Protein AF-A0A7S0A9E9-F1 (afdb_monomer)

Nearest PDB structures (foldseek):
  6ntf-assembly1_A  TM=3.016E-01  e=8.068E+00  unidentified influenza virus

Solvent-accessible surface area (backbone atoms only — not comparable to full-atom values): 6900 Å² total; per-residue (Å²): 114,70,68,60,56,50,52,52,51,52,54,52,53,51,52,50,54,64,49,48,58,51,54,53,49,52,59,67,45,44,55,55,55,44,65,69,50,47,76,89,77,57,79,52,79,46,58,81,51,69,33,41,47,98,89,64,51,76,50,82,54,68,65,57,57,51,51,52,51,50,45,53,54,50,54,73,71,42,94,63,96,64,91,70,48,73,66,59,48,49,50,53,48,38,50,52,50,35,68,72,52,47,69,58,65,60,71,74,45,91,70,80,76,133

Structure (mmCIF, N/CA/C/O backbone):
data_AF-A0A7S0A9E9-F1
#
_entry.id   AF-A0A7S0A9E9-F1
#
loop_
_atom_site.group_PDB
_atom_site.id
_atom_site.type_symbol
_atom_site.label_atom_id
_atom_site.label_alt_id
_atom_site.label_comp_id
_atom_site.label_asym_id
_atom_site.label_entity_id
_atom_site.label_seq_id
_atom_site.pdbx_PDB_ins_code
_atom_site.Cartn_x
_atom_site.Cartn_y
_atom_site.Cartn_z
_atom_site.occupancy
_atom_site.B_iso_or_equiv
_atom_site.auth_seq_id
_atom_site.auth_comp_id
_atom_site.auth_asym_id
_atom_site.auth_atom_id
_atom_site.pdbx_PDB_model_num
ATOM 1 N N . GLY A 1 1 ? 36.236 -10.796 -29.107 1.00 64.69 1 GLY A N 1
ATOM 2 C CA . GLY A 1 1 ? 35.822 -9.711 -28.196 1.00 64.69 1 GLY A CA 1
ATOM 3 C C . GLY A 1 1 ? 34.502 -9.079 -28.605 1.00 64.69 1 GLY A C 1
ATOM 4 O O . GLY A 1 1 ? 33.507 -9.262 -27.925 1.00 64.69 1 GLY A O 1
ATOM 5 N N . THR A 1 2 ? 34.463 -8.375 -29.736 1.00 72.75 2 THR A N 1
ATOM 6 C CA . THR A 1 2 ? 33.346 -7.492 -30.139 1.00 72.75 2 THR A CA 1
ATOM 7 C C . THR A 1 2 ? 31.992 -8.178 -30.363 1.00 72.75 2 THR A C 1
ATOM 9 O O . THR A 1 2 ? 30.965 -7.624 -29.984 1.00 72.75 2 THR A O 1
ATOM 12 N N . ARG A 1 3 ? 31.963 -9.399 -30.917 1.00 81.06 3 ARG A N 1
ATOM 13 C CA . ARG A 1 3 ? 30.703 -10.138 -31.154 1.00 81.06 3 ARG A CA 1
ATOM 14 C C . ARG A 1 3 ? 30.008 -10.606 -29.872 1.00 81.06 3 ARG A C 1
ATOM 16 O O . ARG A 1 3 ? 28.785 -10.583 -29.813 1.00 81.06 3 ARG A O 1
ATOM 23 N N . LEU A 1 4 ? 30.775 -10.974 -28.845 1.00 85.00 4 LEU A N 1
ATOM 24 C CA . LEU A 1 4 ? 30.227 -11.370 -27.544 1.00 85.00 4 LEU A CA 1
ATOM 25 C C . LEU A 1 4 ? 29.599 -10.163 -26.833 1.00 85.00 4 LEU A C 1
ATOM 27 O O . LEU A 1 4 ? 28.483 -10.260 -26.339 1.00 85.00 4 LEU A O 1
ATOM 31 N N . ASN A 1 5 ? 30.263 -9.004 -26.884 1.00 84.88 5 ASN A N 1
ATOM 32 C CA . ASN A 1 5 ? 29.746 -7.759 -26.308 1.00 84.88 5 ASN A CA 1
ATOM 33 C C . ASN A 1 5 ? 28.432 -7.310 -26.971 1.00 84.88 5 ASN A C 1
ATOM 35 O O . ASN A 1 5 ? 27.530 -6.844 -26.282 1.00 84.88 5 ASN A O 1
ATOM 39 N N . GLY A 1 6 ? 28.295 -7.494 -28.291 1.00 89.81 6 GLY A N 1
ATOM 40 C CA . GLY A 1 6 ? 27.047 -7.203 -29.005 1.00 89.81 6 GLY A CA 1
ATOM 41 C C . GLY A 1 6 ? 25.885 -8.103 -28.573 1.00 89.81 6 GLY A C 1
ATOM 42 O O . GLY A 1 6 ? 24.793 -7.608 -28.311 1.00 89.81 6 GLY A O 1
ATOM 43 N N . ILE A 1 7 ? 26.128 -9.413 -28.433 1.00 93.25 7 ILE A N 1
ATOM 44 C CA . ILE A 1 7 ? 25.113 -10.372 -27.962 1.00 93.25 7 ILE A CA 1
ATOM 45 C C . ILE A 1 7 ? 24.687 -10.047 -26.527 1.00 93.25 7 ILE A C 1
ATOM 47 O O . ILE A 1 7 ? 23.493 -10.002 -26.241 1.00 93.25 7 ILE A O 1
ATOM 51 N N . VAL A 1 8 ? 25.646 -9.764 -25.641 1.00 93.88 8 VAL A N 1
ATOM 52 C CA . VAL A 1 8 ? 25.363 -9.362 -24.255 1.00 93.88 8 VAL A CA 1
ATOM 53 C C . VAL A 1 8 ? 24.518 -8.086 -24.220 1.00 93.88 8 VAL A C 1
ATOM 55 O O . VAL A 1 8 ? 23.522 -8.044 -23.505 1.00 93.88 8 VAL A O 1
ATOM 58 N N . GLY A 1 9 ? 24.841 -7.080 -25.039 1.00 92.31 9 GLY A N 1
ATOM 59 C CA . GLY A 1 9 ? 24.057 -5.845 -25.132 1.00 92.31 9 GLY A CA 1
ATOM 60 C C . GLY A 1 9 ? 22.609 -6.072 -25.580 1.00 92.31 9 GLY A C 1
ATOM 61 O O . GLY A 1 9 ? 21.693 -5.501 -24.993 1.00 92.31 9 GLY A O 1
ATOM 62 N N . ILE A 1 10 ? 22.386 -6.945 -26.569 1.00 94.44 10 ILE A N 1
ATOM 63 C CA . ILE A 1 10 ? 21.037 -7.293 -27.047 1.00 94.44 10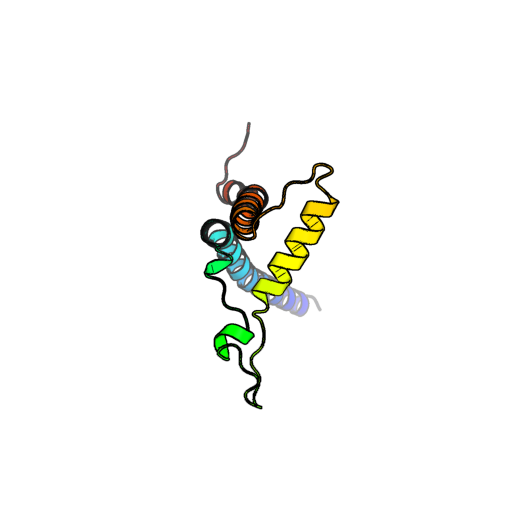 ILE A CA 1
ATOM 64 C C . ILE A 1 10 ? 20.245 -8.021 -25.957 1.00 94.44 10 ILE A C 1
ATOM 66 O O . ILE A 1 10 ? 19.094 -7.671 -25.701 1.00 94.44 10 ILE A O 1
ATOM 70 N N . LEU A 1 11 ? 20.858 -8.999 -25.283 1.00 93.69 11 LEU A N 1
ATOM 71 C CA . LEU A 1 11 ? 20.210 -9.737 -24.195 1.00 93.69 11 LEU A CA 1
ATOM 72 C C . LEU A 1 11 ? 19.863 -8.815 -23.020 1.00 93.69 11 LEU A C 1
ATOM 74 O O . LEU A 1 11 ? 18.742 -8.868 -22.517 1.00 93.69 11 LEU A O 1
ATOM 78 N N . CYS A 1 12 ? 20.779 -7.930 -22.619 1.00 95.25 12 CYS A N 1
ATOM 79 C CA . CYS A 1 12 ? 20.519 -6.932 -21.583 1.00 95.25 12 CYS A CA 1
ATOM 80 C C . CYS A 1 12 ? 19.398 -5.967 -21.989 1.00 95.25 12 CYS A C 1
ATOM 82 O O . CYS A 1 12 ? 18.490 -5.731 -21.198 1.00 95.25 12 CYS A O 1
ATOM 84 N N . GLY A 1 13 ? 19.420 -5.443 -23.218 1.00 93.25 13 GLY A N 1
ATOM 85 C CA . GLY A 1 13 ? 18.376 -4.545 -23.716 1.00 93.25 13 GLY A CA 1
ATOM 86 C C . GLY A 1 13 ? 16.998 -5.209 -23.754 1.00 93.25 13 GLY A C 1
ATOM 87 O O . GLY A 1 13 ? 16.007 -4.611 -23.334 1.00 93.25 13 GLY A O 1
ATOM 88 N N . TRP A 1 14 ? 16.936 -6.472 -24.180 1.00 93.88 14 TRP A N 1
ATOM 89 C CA . TRP A 1 14 ? 15.695 -7.239 -24.203 1.00 93.88 14 TRP A CA 1
ATOM 90 C C . TRP A 1 14 ? 15.160 -7.521 -22.794 1.00 93.88 14 TRP A C 1
ATOM 92 O O . TRP A 1 14 ? 13.975 -7.312 -22.538 1.00 93.88 14 TRP A O 1
ATOM 102 N N . LEU A 1 15 ? 16.029 -7.900 -21.850 1.00 92.81 15 LEU A N 1
ATOM 103 C CA . LEU A 1 15 ? 15.654 -8.072 -20.443 1.00 92.81 15 LEU A CA 1
ATOM 104 C C . LEU A 1 15 ? 15.116 -6.773 -19.829 1.00 92.81 15 LEU A C 1
ATOM 106 O O . LEU A 1 15 ? 14.092 -6.800 -19.148 1.00 92.81 15 LEU 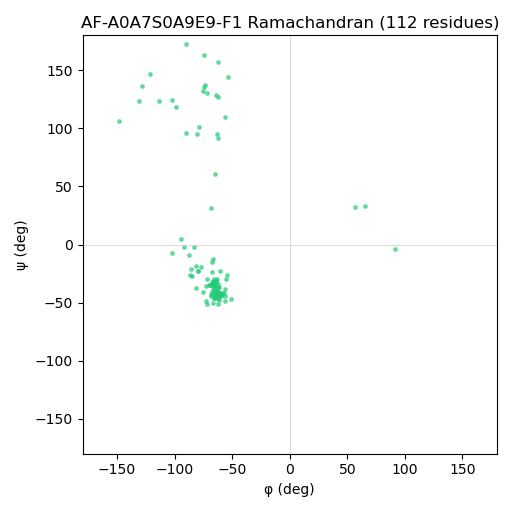A O 1
ATOM 110 N N . VAL A 1 16 ? 15.759 -5.633 -20.100 1.00 93.31 16 VAL A N 1
ATOM 111 C CA . VAL A 1 16 ? 15.292 -4.319 -19.628 1.00 93.31 16 VAL A CA 1
ATOM 112 C C . VAL A 1 16 ? 13.915 -3.986 -20.204 1.00 93.31 16 VAL A C 1
ATOM 114 O O . VAL A 1 16 ? 13.037 -3.568 -19.452 1.00 93.31 16 VAL A O 1
ATOM 117 N N . MET A 1 17 ? 13.680 -4.232 -21.497 1.00 89.81 17 MET A N 1
ATOM 118 C CA . MET A 1 17 ? 12.357 -4.041 -22.106 1.00 89.81 17 MET A CA 1
ATOM 119 C C . MET A 1 17 ? 11.277 -4.944 -21.492 1.00 89.81 17 MET A C 1
ATOM 121 O O . MET A 1 17 ? 10.158 -4.496 -21.251 1.00 89.81 17 MET A O 1
ATOM 125 N N . LEU A 1 18 ? 11.591 -6.208 -21.197 1.00 89.00 18 LEU A N 1
ATOM 126 C CA . LEU A 1 18 ? 10.632 -7.126 -20.570 1.00 89.00 18 LEU A CA 1
ATOM 127 C C . LEU A 1 18 ? 10.262 -6.712 -19.138 1.00 89.00 18 LEU A C 1
ATOM 129 O O . LEU A 1 18 ? 9.148 -6.977 -18.676 1.00 89.00 18 LEU A O 1
ATOM 133 N N . GLN A 1 19 ? 11.189 -6.082 -18.417 1.00 89.81 19 GLN A N 1
ATOM 134 C CA . GLN A 1 19 ? 10.942 -5.590 -17.063 1.00 89.81 19 GLN A CA 1
ATOM 135 C C . GLN A 1 19 ? 10.212 -4.246 -17.074 1.00 89.81 19 GLN A C 1
ATOM 137 O O . GLN A 1 19 ? 9.296 -4.055 -16.273 1.00 89.81 19 GLN A O 1
ATOM 142 N N . SER A 1 20 ? 10.526 -3.354 -18.019 1.00 89.38 20 SER A N 1
ATOM 143 C CA . SER A 1 20 ? 9.857 -2.053 -18.128 1.00 89.38 20 SER A CA 1
ATOM 144 C C . SER A 1 20 ? 8.363 -2.190 -18.418 1.00 89.38 20 SER A C 1
ATOM 146 O O . SER A 1 20 ? 7.569 -1.432 -17.874 1.00 89.38 20 SER A O 1
ATOM 148 N N . GLN A 1 21 ? 7.939 -3.205 -19.176 1.00 89.00 21 GLN A N 1
ATOM 149 C CA . GLN A 1 21 ? 6.515 -3.476 -19.408 1.00 89.00 21 GLN A CA 1
ATOM 150 C C . GLN A 1 21 ? 5.735 -3.848 -18.139 1.00 89.00 21 GLN A C 1
ATOM 152 O O . GLN A 1 21 ? 4.532 -3.595 -18.059 1.00 89.00 21 GLN A O 1
ATOM 157 N N . LYS A 1 22 ? 6.385 -4.471 -17.147 1.00 86.81 22 LYS A N 1
ATOM 158 C CA . LYS A 1 22 ? 5.746 -4.738 -15.850 1.00 86.81 22 LYS A CA 1
ATOM 159 C C . LYS A 1 22 ? 5.582 -3.434 -15.080 1.00 86.81 22 LYS A C 1
ATOM 161 O O . LYS A 1 22 ? 4.461 -3.071 -14.761 1.00 86.81 22 LYS A O 1
ATOM 166 N N . VAL A 1 23 ? 6.673 -2.680 -14.954 1.00 89.25 23 VAL A N 1
ATOM 167 C CA . VAL A 1 23 ? 6.686 -1.380 -14.272 1.00 89.25 23 VAL A CA 1
ATOM 168 C C . VAL A 1 23 ? 5.663 -0.416 -14.875 1.00 89.25 23 VAL A C 1
ATOM 170 O O . VAL A 1 23 ? 4.913 0.210 -14.141 1.00 89.25 23 VAL A O 1
ATOM 173 N N . MET A 1 24 ? 5.569 -0.323 -16.203 1.00 88.81 24 MET A N 1
ATOM 174 C CA . MET A 1 24 ? 4.609 0.568 -16.864 1.00 88.81 24 MET A CA 1
ATOM 175 C C . MET A 1 24 ? 3.152 0.170 -16.613 1.00 88.81 24 MET A C 1
ATOM 177 O O . MET A 1 24 ? 2.306 1.048 -16.482 1.00 88.81 24 MET A O 1
ATOM 181 N N . ARG A 1 25 ? 2.847 -1.132 -16.527 1.00 86.94 25 ARG A N 1
ATOM 182 C CA . ARG A 1 25 ? 1.500 -1.589 -16.152 1.00 86.94 25 ARG A CA 1
ATOM 183 C C . ARG A 1 25 ? 1.193 -1.265 -14.699 1.00 86.94 25 ARG A C 1
ATOM 185 O O . ARG A 1 25 ? 0.122 -0.739 -14.428 1.00 86.94 25 ARG A O 1
ATOM 192 N N . ASP A 1 26 ? 2.138 -1.514 -13.801 1.00 87.00 26 ASP A N 1
ATOM 193 C CA . ASP A 1 26 ? 1.958 -1.225 -12.379 1.00 87.00 26 ASP A CA 1
ATOM 194 C C . ASP A 1 26 ? 1.769 0.284 -12.153 1.00 87.00 26 ASP A C 1
ATOM 196 O O . ASP A 1 26 ? 0.873 0.693 -11.424 1.00 87.00 26 ASP A O 1
ATOM 200 N N . LEU A 1 27 ? 2.534 1.125 -12.860 1.00 86.31 27 LEU A N 1
ATOM 201 C CA . LEU A 1 27 ? 2.383 2.584 -12.837 1.00 86.31 27 LEU A CA 1
ATOM 202 C C . LEU A 1 27 ? 1.059 3.066 -13.436 1.00 86.31 27 LEU A C 1
ATOM 204 O O . LEU A 1 27 ? 0.517 4.062 -12.967 1.00 86.31 27 LEU A O 1
ATOM 208 N N . HIS A 1 28 ? 0.543 2.393 -14.466 1.00 86.94 28 HIS A N 1
ATOM 209 C CA . HIS A 1 28 ? -0.762 2.719 -15.042 1.00 86.94 28 HIS A CA 1
ATOM 210 C C . HIS A 1 28 ? -1.905 2.414 -14.068 1.00 86.94 28 HIS A C 1
ATOM 212 O O . HIS A 1 28 ? -2.905 3.125 -14.024 1.00 86.94 28 HIS A O 1
ATOM 218 N N . GLU A 1 29 ? -1.730 1.367 -13.271 1.00 85.75 29 GLU A N 1
ATOM 219 C CA . GLU A 1 29 ? -2.730 0.859 -12.346 1.00 85.75 29 GLU A CA 1
ATOM 220 C C . GLU A 1 29 ? -2.693 1.560 -10.977 1.00 85.75 29 GLU A C 1
ATOM 222 O O . GLU A 1 29 ? -3.714 1.681 -10.294 1.00 85.75 29 GLU A O 1
ATOM 227 N N . LEU A 1 30 ? -1.528 2.088 -10.597 1.00 82.50 30 LEU A N 1
ATOM 228 C CA . LEU A 1 30 ? -1.280 2.763 -9.324 1.00 82.50 30 LEU A CA 1
ATOM 229 C C . LEU A 1 30 ? -2.306 3.866 -8.990 1.00 82.50 30 LEU A C 1
ATOM 231 O O . LEU A 1 30 ? -2.818 3.860 -7.871 1.00 82.50 30 LEU A O 1
ATOM 235 N N . PRO A 1 31 ? -2.683 4.788 -9.905 1.00 81.81 31 PRO A N 1
ATOM 236 C CA . PRO A 1 31 ? -3.646 5.844 -9.590 1.00 81.81 31 PRO A CA 1
ATOM 237 C C . PRO A 1 31 ? -5.040 5.301 -9.267 1.00 81.81 31 PRO A C 1
ATOM 239 O O . PRO A 1 31 ? -5.769 5.901 -8.478 1.00 81.81 31 PRO A O 1
ATOM 242 N N . ARG A 1 32 ? -5.421 4.174 -9.881 1.00 84.12 32 ARG A N 1
ATOM 243 C CA . ARG A 1 32 ? -6.685 3.493 -9.597 1.00 84.12 32 ARG A CA 1
ATOM 244 C C . ARG A 1 32 ? -6.621 2.807 -8.234 1.00 84.12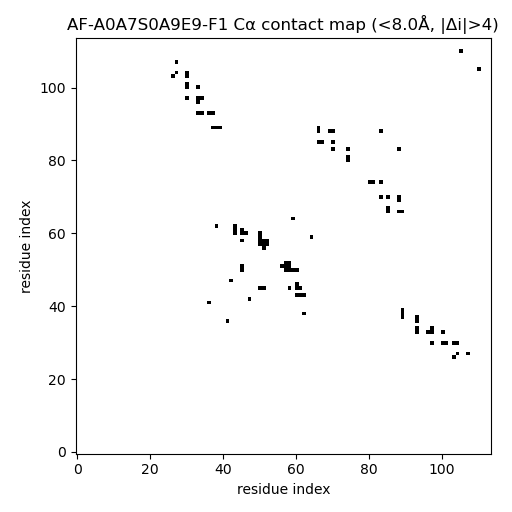 32 ARG A C 1
ATOM 246 O O . ARG A 1 32 ? -7.498 3.041 -7.410 1.00 84.12 32 ARG A O 1
ATOM 253 N N . GLN A 1 33 ? -5.555 2.046 -7.975 1.00 84.75 33 GLN A N 1
ATOM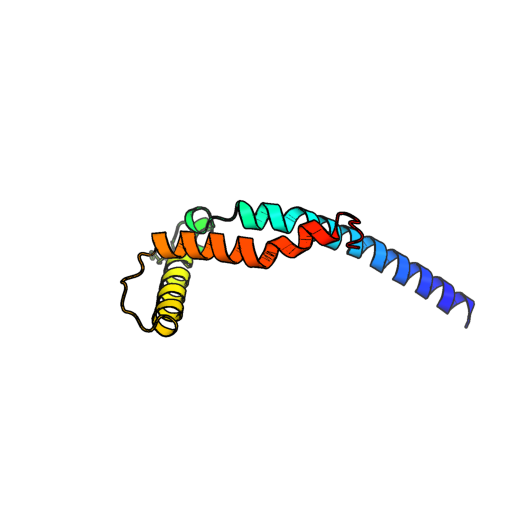 254 C CA . GLN A 1 33 ? -5.332 1.373 -6.689 1.00 84.75 33 GLN A CA 1
ATOM 255 C C . GLN A 1 33 ? -5.312 2.354 -5.518 1.00 84.75 33 GLN A C 1
ATOM 257 O O . GLN A 1 33 ? -5.902 2.074 -4.485 1.00 84.75 33 GLN A O 1
ATOM 262 N N . VAL A 1 34 ? -4.675 3.514 -5.690 1.00 82.88 34 VAL A N 1
ATOM 263 C CA . VAL A 1 34 ? -4.640 4.578 -4.682 1.00 82.88 34 VAL A CA 1
ATOM 264 C C . VAL A 1 34 ? -6.023 5.186 -4.450 1.00 82.88 34 VAL A C 1
ATOM 266 O O . VAL A 1 34 ? -6.403 5.409 -3.308 1.00 82.88 34 VAL A O 1
ATOM 269 N N . ARG A 1 35 ? -6.788 5.457 -5.514 1.00 78.25 35 ARG A N 1
ATOM 270 C CA . ARG A 1 35 ? -8.121 6.072 -5.402 1.00 78.25 35 ARG A CA 1
ATOM 271 C C . ARG A 1 35 ? -9.141 5.153 -4.739 1.00 78.25 35 ARG A C 1
ATOM 273 O O . ARG A 1 35 ? -10.031 5.625 -4.045 1.00 78.25 35 ARG A O 1
ATOM 280 N N . GLU A 1 36 ? -9.031 3.859 -4.998 1.00 82.81 36 GLU A N 1
ATOM 281 C CA . GLU A 1 36 ? -9.912 2.839 -4.431 1.00 82.81 36 GLU A CA 1
ATOM 282 C C . GLU A 1 36 ? -9.374 2.253 -3.120 1.00 82.81 36 GLU A C 1
ATOM 284 O O . GLU A 1 36 ? -10.030 1.408 -2.508 1.00 82.81 36 GLU A O 1
ATOM 289 N N . PHE A 1 37 ? -8.185 2.676 -2.679 1.00 83.31 37 PHE A N 1
ATOM 290 C CA . PHE A 1 37 ? -7.614 2.217 -1.425 1.00 83.31 37 PHE A CA 1
ATOM 291 C C . PHE A 1 37 ? -8.524 2.625 -0.265 1.00 83.31 37 PHE A C 1
ATOM 293 O O . PHE A 1 37 ? -8.858 3.793 -0.089 1.00 83.31 37 PHE A O 1
ATOM 300 N N . SER A 1 38 ? -8.887 1.646 0.559 1.00 82.31 38 SER A N 1
ATOM 301 C CA . SER A 1 38 ? -9.593 1.863 1.813 1.00 82.31 38 SER A CA 1
ATOM 302 C C . SER A 1 38 ? -8.882 1.087 2.901 1.00 82.31 38 SER A C 1
ATOM 304 O O . SER A 1 38 ? -8.733 -0.134 2.820 1.00 82.31 38 SER A O 1
ATOM 306 N N . ILE A 1 39 ? -8.466 1.797 3.946 1.00 80.81 39 ILE A N 1
ATOM 307 C CA . ILE A 1 39 ? -7.822 1.158 5.086 1.00 80.81 39 ILE A CA 1
ATOM 308 C C . ILE A 1 39 ? -8.790 0.232 5.827 1.00 80.81 39 ILE A C 1
ATOM 310 O O . ILE A 1 39 ? -8.335 -0.760 6.375 1.00 80.81 39 ILE A O 1
ATOM 314 N N . ASP A 1 40 ? -10.104 0.497 5.827 1.00 81.88 40 ASP A N 1
ATOM 315 C CA . ASP A 1 40 ? -11.131 -0.403 6.390 1.00 81.88 40 ASP A CA 1
ATOM 316 C C . ASP A 1 40 ? -11.281 -1.712 5.601 1.00 81.88 40 ASP A C 1
ATOM 318 O O . ASP A 1 40 ? -11.572 -2.752 6.187 1.00 81.88 40 ASP A O 1
ATOM 322 N N . ALA A 1 41 ? -11.060 -1.679 4.284 1.00 84.06 41 ALA A N 1
ATOM 323 C CA . ALA A 1 41 ? -11.116 -2.864 3.426 1.00 84.06 41 ALA A CA 1
ATOM 324 C C . ALA A 1 41 ? -9.775 -3.621 3.335 1.00 84.06 41 ALA A C 1
ATOM 326 O O . ALA A 1 41 ? -9.720 -4.713 2.764 1.00 84.06 41 ALA A O 1
ATOM 327 N N . ALA A 1 42 ? -8.687 -3.054 3.865 1.00 85.25 42 ALA A N 1
ATOM 328 C CA . ALA A 1 42 ? -7.361 -3.654 3.807 1.00 85.25 42 ALA A CA 1
ATOM 329 C C . ALA A 1 42 ? -7.259 -4.877 4.735 1.00 85.25 42 ALA A C 1
ATOM 331 O O . ALA A 1 42 ? -7.588 -4.807 5.918 1.00 85.25 42 ALA A O 1
ATOM 332 N N . GLN A 1 43 ? -6.755 -5.996 4.206 1.00 88.94 43 GLN A N 1
ATOM 333 C CA . GLN A 1 43 ? -6.506 -7.214 4.980 1.00 88.94 43 GLN A CA 1
ATOM 334 C C . GLN A 1 43 ? -5.015 -7.358 5.300 1.00 88.94 43 GLN A C 1
ATOM 336 O O . GLN A 1 43 ? -4.170 -7.375 4.404 1.00 88.94 43 GLN A O 1
ATOM 341 N N . CYS A 1 44 ? -4.699 -7.488 6.586 1.00 88.94 44 CYS A N 1
ATOM 342 C CA . CYS A 1 44 ? -3.355 -7.766 7.088 1.00 88.94 44 CYS A CA 1
ATOM 343 C C . CYS A 1 44 ? -3.117 -9.281 7.208 1.00 88.94 44 CYS A C 1
ATOM 345 O O . CYS A 1 44 ? -4.041 -10.089 7.085 1.00 88.94 44 CYS A O 1
ATOM 347 N N . GLY A 1 45 ? -1.880 -9.689 7.508 1.00 87.56 45 GLY A N 1
ATOM 348 C CA . GLY A 1 45 ? -1.562 -11.102 7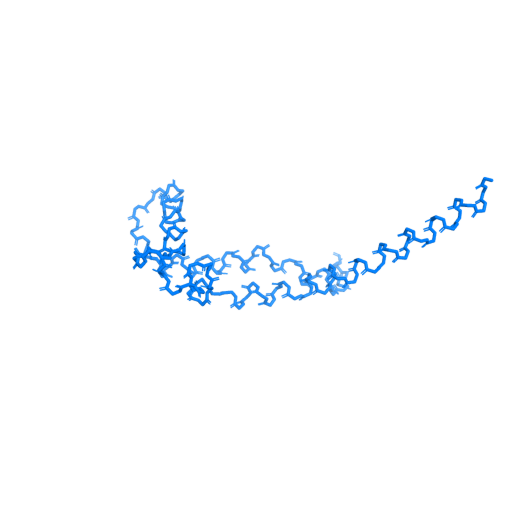.753 1.00 87.56 45 GLY A CA 1
ATOM 349 C C . GLY A 1 45 ? -2.420 -11.716 8.868 1.00 87.56 45 GLY A C 1
ATOM 350 O O . GLY A 1 45 ? -2.904 -12.838 8.724 1.00 87.56 45 GLY A O 1
ATOM 351 N N . CYS A 1 46 ? -2.691 -10.949 9.929 1.00 90.00 46 CYS A N 1
ATOM 352 C CA . CYS A 1 46 ? -3.578 -11.353 11.021 1.00 90.00 46 CYS A CA 1
ATOM 353 C C . CYS A 1 46 ? -5.043 -11.561 10.590 1.00 90.00 46 CYS A C 1
ATOM 355 O O . CYS A 1 46 ? -5.700 -12.451 11.130 1.00 90.00 46 CYS A O 1
ATOM 357 N N . CYS A 1 47 ? -5.546 -10.832 9.585 1.00 90.81 47 CYS A N 1
ATOM 358 C CA . CYS A 1 47 ? -6.914 -10.998 9.077 1.00 90.81 47 CYS A CA 1
ATOM 359 C C . CYS A 1 47 ? -7.110 -12.375 8.431 1.00 90.81 47 CYS A C 1
ATOM 361 O O . CYS A 1 47 ? -8.120 -13.036 8.661 1.00 90.81 47 CYS A O 1
ATOM 363 N N . ASN A 1 48 ? -6.107 -12.850 7.687 1.00 90.75 48 ASN A N 1
ATOM 364 C CA . ASN A 1 48 ? -6.139 -14.172 7.052 1.00 90.75 48 ASN A CA 1
ATOM 365 C C . ASN A 1 48 ? -6.109 -15.326 8.065 1.00 90.75 48 ASN A C 1
ATOM 367 O O . ASN A 1 48 ? -6.561 -16.427 7.762 1.00 90.75 48 ASN A O 1
ATOM 371 N N . LEU A 1 49 ? -5.584 -15.075 9.266 1.00 89.31 49 LEU A N 1
ATOM 372 C CA . LEU A 1 49 ? -5.547 -16.026 10.380 1.00 89.31 49 LEU A CA 1
ATOM 373 C C . LEU A 1 49 ? -6.738 -15.859 11.339 1.00 89.31 49 LEU A C 1
ATOM 375 O O . LEU A 1 49 ? -6.795 -16.522 12.372 1.00 89.31 49 LEU A O 1
ATOM 379 N N . GLY A 1 50 ? -7.688 -14.972 11.020 1.00 92.06 50 GLY A N 1
ATOM 380 C CA . GLY A 1 50 ? -8.868 -14.722 11.845 1.00 92.06 50 GLY A CA 1
ATOM 381 C C . GLY A 1 50 ? -8.544 -14.105 13.205 1.00 92.06 50 GLY A C 1
ATOM 382 O O . GLY A 1 50 ? -9.230 -14.410 14.177 1.00 92.06 50 GLY A O 1
ATOM 383 N N . HIS A 1 51 ? -7.496 -13.278 13.282 1.00 92.50 51 HIS A N 1
ATOM 384 C CA . HIS A 1 51 ? -7.045 -12.626 14.518 1.00 92.50 51 HIS A CA 1
ATOM 385 C C . HIS A 1 51 ? -6.727 -13.604 15.655 1.00 92.50 51 HIS A C 1
ATOM 387 O O . HIS A 1 51 ? -6.903 -13.285 16.830 1.00 92.50 51 HIS A O 1
ATOM 393 N N . ARG A 1 52 ? -6.235 -14.802 15.312 1.00 94.06 52 ARG A N 1
ATOM 394 C CA . ARG A 1 52 ? -5.833 -15.825 16.279 1.00 94.06 52 ARG A CA 1
ATOM 395 C C . ARG A 1 52 ? -4.429 -16.345 16.014 1.00 94.06 52 ARG A C 1
ATOM 397 O O . ARG A 1 52 ? -4.056 -16.648 14.881 1.00 94.06 52 ARG A O 1
ATOM 404 N N . LEU A 1 53 ? -3.667 -16.484 17.089 1.00 88.81 53 LEU A N 1
ATOM 405 C CA . LEU A 1 53 ? -2.408 -17.219 17.110 1.00 88.81 53 LEU A CA 1
ATOM 406 C C . LEU A 1 53 ? -2.668 -18.742 17.087 1.00 88.81 53 LEU A C 1
ATOM 408 O O . LEU A 1 53 ? -3.779 -19.187 17.390 1.00 88.81 53 LEU A O 1
ATOM 412 N N . PRO A 1 54 ? -1.658 -19.575 16.762 1.00 90.69 54 PRO A N 1
ATOM 413 C CA . PRO A 1 54 ? -1.800 -21.037 16.743 1.00 90.69 54 PRO A CA 1
ATOM 414 C C . PRO A 1 54 ? -2.189 -21.666 18.089 1.00 90.69 54 PRO A C 1
ATOM 416 O O . PRO A 1 54 ? -2.723 -22.771 18.119 1.00 90.69 54 PRO A O 1
ATOM 419 N N . ASP A 1 55 ? -1.915 -20.979 19.197 1.00 93.06 55 ASP A N 1
ATOM 420 C CA . ASP A 1 55 ? -2.302 -21.372 20.556 1.00 93.06 55 ASP A CA 1
ATOM 421 C C . ASP A 1 55 ? -3.749 -20.971 20.915 1.00 93.06 55 ASP A C 1
ATOM 423 O O . ASP A 1 55 ? -4.230 -21.292 22.000 1.00 93.06 55 ASP A O 1
ATOM 427 N N . GLY A 1 56 ? -4.454 -20.297 20.000 1.00 89.62 56 GLY A N 1
ATOM 428 C CA . GLY A 1 56 ? -5.830 -19.833 20.161 1.00 89.62 56 GLY A CA 1
ATOM 429 C C . GLY A 1 56 ? -5.967 -18.418 20.725 1.00 89.62 56 GLY A C 1
ATOM 430 O O . GLY A 1 56 ? -7.097 -17.922 20.788 1.00 89.62 56 GLY A O 1
ATOM 431 N N . THR A 1 57 ? -4.861 -17.764 21.092 1.00 93.69 57 THR A N 1
ATOM 432 C CA . THR A 1 57 ? -4.857 -16.406 21.650 1.00 93.69 57 THR A CA 1
ATOM 433 C C . THR A 1 57 ? -5.374 -15.399 20.621 1.00 93.69 57 THR A C 1
ATOM 435 O O . THR A 1 57 ? -4.894 -15.365 19.486 1.00 93.69 57 THR A O 1
ATOM 438 N N . GLU A 1 58 ? -6.355 -14.580 21.012 1.00 93.50 58 GLU A N 1
ATOM 439 C CA . GLU A 1 58 ? -6.849 -13.471 20.189 1.00 93.50 58 GLU A CA 1
ATOM 440 C C . GLU A 1 58 ? -5.852 -12.312 20.197 1.00 93.50 58 GLU A C 1
ATOM 442 O O . GLU A 1 58 ? -5.325 -11.938 21.246 1.00 93.50 58 GLU A O 1
ATOM 447 N N . ILE A 1 59 ? -5.597 -11.751 19.017 1.00 92.00 59 ILE A N 1
ATOM 448 C CA . ILE A 1 59 ? -4.679 -10.626 18.832 1.00 92.00 59 ILE A CA 1
ATOM 449 C C . ILE A 1 59 ? -5.402 -9.430 18.209 1.00 92.00 59 ILE A C 1
ATOM 451 O O . ILE A 1 59 ? -6.289 -9.629 17.374 1.00 92.00 59 ILE A O 1
ATOM 455 N N . PRO A 1 60 ? -5.014 -8.191 18.560 1.00 89.62 60 PRO A N 1
ATOM 456 C CA . PRO A 1 60 ? -5.510 -7.008 17.868 1.00 89.62 60 PRO A CA 1
ATOM 457 C C . PRO A 1 60 ? -5.094 -7.027 16.392 1.00 89.62 60 PRO A C 1
ATOM 459 O O . PRO A 1 60 ? -4.134 -7.697 15.997 1.00 89.62 60 PRO A O 1
ATOM 462 N N . CYS A 1 61 ? -5.832 -6.303 15.553 1.00 90.12 61 CYS A N 1
ATOM 463 C CA . CYS A 1 61 ? -5.490 -6.194 14.140 1.00 90.12 61 CYS A CA 1
ATOM 464 C C . CYS A 1 61 ? -4.270 -5.283 13.957 1.00 90.12 61 CYS A C 1
ATOM 466 O O . CYS A 1 61 ? -4.227 -4.191 14.519 1.00 90.12 61 CYS A O 1
ATOM 468 N N . ASP A 1 62 ? -3.324 -5.657 13.089 1.00 88.50 62 ASP A N 1
ATOM 469 C CA . ASP A 1 62 ? -2.180 -4.793 12.748 1.00 88.50 62 ASP A CA 1
ATOM 470 C C . ASP A 1 62 ? -2.642 -3.408 12.247 1.00 88.50 62 ASP A C 1
ATOM 472 O O . ASP A 1 62 ? -1.977 -2.396 12.467 1.00 88.50 62 ASP A O 1
ATOM 476 N N . ARG A 1 63 ? -3.825 -3.342 11.618 1.00 87.00 63 ARG A N 1
ATOM 477 C CA . ARG A 1 63 ? -4.473 -2.094 11.196 1.00 87.00 63 ARG A CA 1
ATOM 478 C C . ARG A 1 63 ? -4.730 -1.1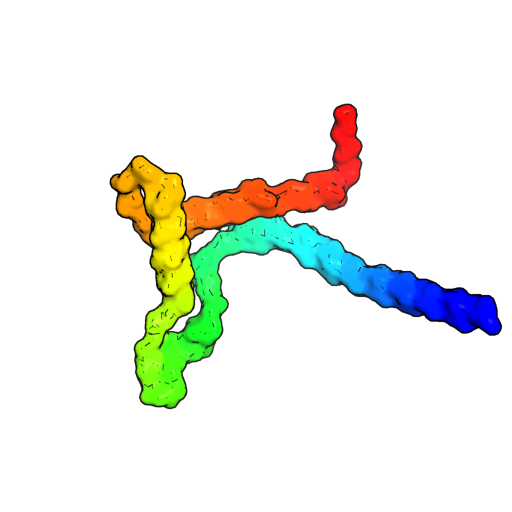38 12.362 1.00 87.00 63 ARG A C 1
ATOM 480 O O . ARG A 1 63 ? -4.542 0.064 12.199 1.00 87.00 63 ARG A O 1
ATOM 487 N N . GLU A 1 64 ? -5.181 -1.648 13.505 1.00 85.44 64 GLU A N 1
ATOM 488 C CA . GLU A 1 64 ? -5.481 -0.828 14.686 1.00 85.44 64 GLU A CA 1
ATOM 489 C C . GLU A 1 64 ? -4.205 -0.161 15.194 1.00 85.44 64 GLU A C 1
ATOM 491 O O . GLU A 1 64 ? -4.184 1.051 15.396 1.00 85.44 64 GLU A O 1
ATOM 496 N N . LEU A 1 65 ? -3.115 -0.929 15.265 1.00 84.56 65 LEU A N 1
ATOM 497 C CA . LEU A 1 65 ? -1.802 -0.434 15.671 1.00 84.56 65 LEU A CA 1
ATOM 498 C C . LEU A 1 65 ? -1.268 0.650 14.719 1.00 84.56 65 LEU A C 1
ATOM 500 O O . LEU A 1 65 ? -0.710 1.661 15.157 1.00 84.56 65 LEU A O 1
ATOM 504 N N . ILE A 1 66 ? -1.440 0.456 13.407 1.00 84.62 66 ILE A N 1
ATOM 505 C CA . ILE A 1 66 ? -1.037 1.438 12.390 1.00 84.62 66 ILE A CA 1
ATOM 506 C C . ILE A 1 66 ? -1.856 2.726 12.528 1.00 84.62 66 ILE A C 1
ATOM 508 O O . ILE A 1 66 ? -1.280 3.814 12.514 1.00 84.62 66 ILE A O 1
ATOM 512 N N . LEU A 1 67 ? -3.178 2.621 12.681 1.00 83.19 67 LEU A N 1
ATOM 513 C CA . LEU A 1 67 ? -4.064 3.777 12.842 1.00 83.19 67 LEU A CA 1
ATOM 514 C C . LEU A 1 67 ? -3.773 4.554 14.127 1.00 83.19 67 LEU A C 1
ATOM 516 O O . LEU A 1 67 ? -3.741 5.781 14.094 1.00 83.19 67 LEU A O 1
ATOM 520 N N . GLU A 1 68 ? -3.513 3.863 15.235 1.00 83.06 68 GLU A N 1
ATOM 521 C CA . GLU A 1 68 ? -3.120 4.488 16.500 1.00 83.06 68 GLU A CA 1
ATOM 522 C C . GLU A 1 68 ? -1.794 5.248 16.355 1.00 83.06 68 GLU A C 1
ATOM 524 O O . GLU A 1 68 ? -1.690 6.418 16.730 1.00 83.06 68 GLU A O 1
ATOM 529 N N . SER A 1 69 ? -0.800 4.621 15.719 1.00 83.25 69 SER A N 1
ATOM 530 C CA . SER A 1 69 ? 0.506 5.240 15.459 1.00 83.25 69 SER A CA 1
ATOM 531 C C . SER A 1 69 ? 0.383 6.477 14.563 1.00 83.25 69 SER A C 1
ATOM 533 O O . SER A 1 69 ? 0.972 7.521 14.850 1.00 83.25 69 SER A O 1
ATOM 535 N N . LEU A 1 70 ? -0.419 6.386 13.497 1.00 81.12 70 LEU A N 1
ATOM 536 C CA . LEU A 1 70 ? -0.709 7.501 12.594 1.00 81.12 70 LEU A CA 1
ATOM 537 C C . LEU A 1 70 ? -1.453 8.634 13.310 1.00 81.12 70 LEU A C 1
ATOM 539 O O . LEU A 1 70 ? -1.116 9.799 13.105 1.00 81.12 70 LEU A O 1
ATOM 543 N N . GLY A 1 71 ? -2.413 8.306 14.178 1.00 78.44 71 GLY A N 1
ATOM 544 C CA . GLY A 1 71 ? -3.078 9.262 15.066 1.00 78.44 71 GLY A CA 1
ATOM 545 C C . GLY A 1 71 ? -2.077 10.013 15.935 1.00 78.44 71 GLY A C 1
ATOM 546 O O . GLY A 1 71 ? -2.069 11.244 15.946 1.00 78.44 71 GLY A O 1
ATOM 547 N N . GLY A 1 72 ? -1.159 9.286 16.574 1.00 77.50 72 GLY A N 1
ATOM 548 C CA . GLY A 1 72 ? -0.080 9.872 17.364 1.00 77.50 72 GLY A CA 1
ATOM 549 C C . GLY A 1 72 ? 0.838 10.788 16.549 1.00 77.50 72 GLY A C 1
ATOM 550 O O . GLY A 1 72 ? 1.195 11.871 17.011 1.00 77.50 72 GLY A O 1
ATOM 551 N N . TRP A 1 73 ? 1.230 10.398 15.334 1.00 79.75 73 TRP A N 1
ATOM 552 C CA . TRP A 1 73 ? 2.085 11.223 14.468 1.00 79.75 73 TRP A CA 1
ATOM 553 C C . TRP A 1 73 ? 1.381 12.490 13.981 1.00 79.75 73 TRP A C 1
ATOM 555 O O . TRP A 1 73 ? 1.988 13.562 13.971 1.00 79.75 73 TRP A O 1
ATOM 565 N N . MET A 1 74 ? 0.101 12.397 13.618 1.00 72.81 74 MET A N 1
ATOM 566 C CA . MET A 1 74 ? -0.663 13.561 13.167 1.00 72.81 74 MET A CA 1
ATOM 567 C C . MET A 1 74 ? -1.000 14.514 14.315 1.00 72.81 74 MET A C 1
ATOM 569 O O . MET A 1 74 ? -0.910 15.725 14.129 1.00 72.81 74 MET A O 1
ATOM 573 N N . ALA A 1 75 ? -1.268 14.000 15.518 1.00 69.88 75 ALA A N 1
ATOM 574 C CA . ALA A 1 75 ? -1.446 14.821 16.715 1.00 69.88 75 ALA A CA 1
ATOM 575 C C . ALA A 1 75 ? -0.166 15.582 17.113 1.00 69.88 75 ALA A C 1
ATOM 577 O O . ALA A 1 75 ? -0.242 16.708 17.591 1.00 69.88 75 ALA A O 1
ATOM 578 N N . GLN A 1 76 ? 1.019 15.007 16.876 1.00 67.62 76 GLN A N 1
ATOM 579 C CA . GLN A 1 76 ? 2.299 15.684 17.131 1.00 67.62 76 GLN A CA 1
ATOM 580 C C . GLN A 1 76 ? 2.595 16.809 16.126 1.00 67.62 76 GLN A C 1
ATOM 582 O O . GLN A 1 76 ? 3.271 17.776 16.472 1.00 67.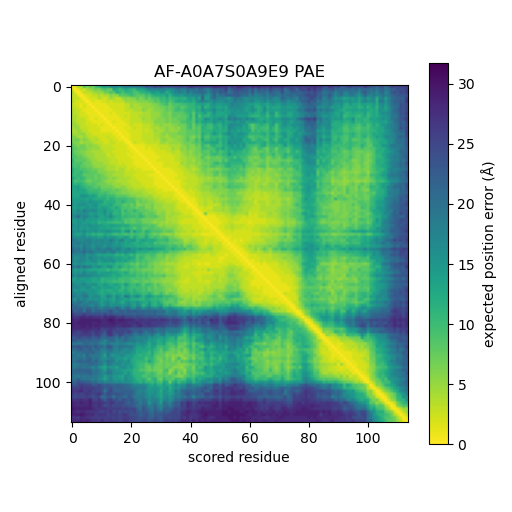62 76 GLN A O 1
ATOM 587 N N . GLY A 1 77 ? 2.097 16.697 14.890 1.00 61.38 77 GLY A N 1
ATOM 588 C CA . GLY A 1 77 ? 2.227 17.738 13.863 1.00 61.38 77 GLY A CA 1
ATOM 589 C C . GLY A 1 77 ? 1.142 18.818 13.932 1.00 61.38 77 GLY A C 1
ATOM 590 O O . GLY A 1 77 ? 1.379 19.956 13.527 1.00 61.38 77 GLY A O 1
ATOM 591 N N . ALA A 1 78 ? -0.040 18.484 14.455 1.00 57.44 78 ALA A N 1
ATOM 592 C CA . ALA A 1 78 ? -1.150 19.407 14.639 1.00 57.44 78 ALA A CA 1
ATOM 593 C C . ALA A 1 78 ? -1.069 20.062 16.024 1.00 57.44 78 ALA A C 1
ATOM 595 O O . ALA A 1 78 ? -1.562 19.536 17.016 1.00 57.44 78 ALA A O 1
ATOM 596 N N . SER A 1 79 ? -0.497 21.263 16.107 1.00 53.12 79 SER A N 1
ATOM 597 C CA . SER A 1 79 ? -0.449 22.074 17.334 1.00 53.12 79 SER A CA 1
ATOM 598 C C . SER A 1 79 ? -1.822 22.617 17.785 1.00 53.12 79 SER A C 1
ATOM 600 O O . SER A 1 79 ? -1.918 23.716 18.329 1.00 53.12 79 SER A O 1
ATOM 602 N N . SER A 1 80 ? -2.923 21.912 17.529 1.00 52.41 80 SER A N 1
ATOM 603 C CA . SER A 1 80 ? -4.275 22.301 17.935 1.00 52.41 80 SER A CA 1
ATOM 604 C C . SER A 1 80 ? -5.103 21.046 18.199 1.00 52.41 80 SER A C 1
ATOM 606 O O . SER A 1 80 ? -5.457 20.315 17.278 1.00 52.41 80 SER A O 1
ATOM 608 N N . GLY A 1 81 ? -5.343 20.792 19.489 1.00 53.19 81 GLY A N 1
ATOM 609 C CA . GLY A 1 81 ? -5.919 19.566 20.037 1.00 53.19 81 GLY A CA 1
ATOM 610 C C . GLY A 1 81 ? -7.336 19.283 19.558 1.00 53.19 81 GLY A C 1
ATOM 611 O O . GLY A 1 81 ? -8.308 19.706 20.176 1.00 53.19 81 GLY A O 1
ATOM 612 N N . THR A 1 82 ? -7.436 18.526 18.473 1.00 55.34 82 THR A N 1
ATOM 613 C CA . THR A 1 82 ? -8.669 17.860 18.069 1.00 55.34 82 THR A CA 1
ATOM 614 C C . THR A 1 82 ? -8.439 16.362 18.184 1.00 55.34 82 THR A C 1
ATOM 616 O O . THR A 1 82 ? -7.482 15.834 17.620 1.00 55.34 82 THR A O 1
ATOM 619 N N . ASP A 1 83 ? -9.290 15.695 18.965 1.00 56.41 83 ASP A N 1
ATOM 620 C CA . ASP A 1 83 ? -9.336 14.238 19.054 1.00 56.41 83 ASP A CA 1
ATOM 621 C C . ASP A 1 83 ? -9.718 13.696 17.675 1.00 56.41 83 ASP A C 1
ATOM 623 O O . ASP A 1 83 ? -10.886 13.681 17.277 1.00 56.41 83 ASP A O 1
ATOM 627 N N . LEU A 1 84 ? -8.706 13.336 16.890 1.00 64.06 84 LEU A N 1
ATOM 628 C CA . LEU A 1 84 ? -8.902 12.867 15.532 1.00 64.06 84 LEU A CA 1
ATOM 629 C C . LEU A 1 84 ? -9.357 11.406 15.588 1.00 64.06 84 LEU A C 1
ATOM 631 O O . LEU A 1 84 ? -8.560 10.497 15.813 1.00 64.06 84 LEU A O 1
ATOM 635 N N . SER A 1 85 ? -10.663 11.193 15.414 1.00 65.81 85 SER A N 1
ATOM 636 C CA . SER A 1 85 ? -11.260 9.857 15.312 1.00 65.81 85 SER A CA 1
ATOM 637 C C . SER A 1 85 ? -10.558 9.029 14.229 1.00 65.81 85 SER A C 1
ATOM 639 O O . SER A 1 85 ? -10.218 9.546 13.163 1.00 65.81 85 SER A O 1
ATOM 641 N N . THR A 1 86 ? -10.407 7.724 14.458 1.00 61.91 86 THR A N 1
ATOM 642 C CA . THR A 1 86 ? -9.806 6.759 13.515 1.00 61.91 86 THR A CA 1
ATOM 643 C C . THR A 1 86 ? -10.468 6.761 12.132 1.00 61.91 86 THR A C 1
ATOM 645 O O . THR A 1 86 ? -9.811 6.463 11.138 1.00 61.91 86 THR A O 1
ATOM 648 N N . THR A 1 87 ? -11.742 7.150 12.051 1.00 64.81 87 THR A N 1
ATOM 649 C CA . THR A 1 87 ? -12.496 7.349 10.800 1.00 64.81 87 THR A CA 1
ATOM 650 C C . THR A 1 87 ? -12.128 8.640 10.069 1.00 64.81 87 THR A C 1
ATOM 652 O O . THR A 1 87 ? -11.975 8.637 8.855 1.00 64.81 87 THR A O 1
ATOM 655 N N . ALA A 1 88 ? -11.929 9.745 10.790 1.00 67.62 88 ALA A N 1
ATOM 656 C CA . ALA A 1 88 ? -11.440 10.982 10.176 1.00 67.62 88 ALA A CA 1
ATOM 657 C C . ALA A 1 88 ? -9.994 10.806 9.683 1.00 67.62 88 ALA A C 1
ATOM 659 O O . ALA A 1 88 ? -9.597 11.339 8.650 1.00 67.62 88 ALA A O 1
ATOM 660 N N . LEU A 1 89 ? -9.217 9.998 10.409 1.00 71.88 89 LEU A N 1
ATOM 661 C CA . LEU A 1 89 ? -7.867 9.603 10.039 1.00 71.88 89 LEU A CA 1
ATOM 662 C C . LEU A 1 89 ? -7.833 8.836 8.712 1.00 71.88 89 LEU A C 1
ATOM 664 O O . LEU A 1 89 ? -7.007 9.142 7.857 1.00 71.88 89 LEU A O 1
ATOM 668 N N . SER A 1 90 ? -8.712 7.843 8.541 1.00 68.75 90 SER A N 1
ATOM 669 C CA . SER A 1 90 ? -8.754 7.018 7.331 1.00 68.75 90 SER A CA 1
ATOM 670 C C . SER A 1 90 ? -9.163 7.815 6.096 1.00 68.75 90 SER A C 1
ATOM 672 O O . SER A 1 90 ? -8.600 7.603 5.019 1.00 68.75 90 SER A O 1
ATOM 674 N N . GLU A 1 91 ? -10.087 8.758 6.259 1.00 72.56 91 GLU A N 1
ATOM 675 C CA . GLU A 1 91 ? -10.530 9.657 5.196 1.00 72.56 91 GLU A CA 1
ATOM 676 C C . GLU A 1 91 ? -9.404 10.611 4.767 1.00 72.56 91 GLU A C 1
ATOM 678 O O . GLU A 1 91 ? -9.032 10.627 3.593 1.00 72.56 91 GLU A O 1
ATOM 683 N N . LEU A 1 92 ? -8.751 11.285 5.724 1.00 72.94 92 LEU A N 1
ATOM 684 C CA . LEU A 1 92 ? -7.604 12.166 5.457 1.00 72.94 92 LEU A CA 1
ATOM 685 C C . LEU A 1 92 ? -6.418 11.425 4.833 1.00 72.94 92 LEU A C 1
ATOM 687 O O . LEU A 1 92 ? -5.713 11.972 3.982 1.00 72.94 92 LEU A O 1
ATOM 691 N N . LEU A 1 93 ? -6.176 10.179 5.248 1.00 73.69 93 LEU A N 1
ATOM 692 C CA . LEU A 1 93 ? -5.118 9.357 4.671 1.00 73.69 93 LEU A CA 1
ATOM 693 C C . LEU A 1 93 ? -5.423 9.033 3.207 1.00 73.69 93 LEU A C 1
ATOM 695 O O . LEU A 1 93 ? -4.552 9.172 2.352 1.00 73.69 93 LEU A O 1
ATOM 699 N N . SER A 1 94 ? -6.663 8.638 2.917 1.00 73.81 94 SER A N 1
ATOM 700 C CA . SER A 1 94 ? -7.106 8.307 1.559 1.00 73.81 94 SER A CA 1
ATOM 701 C C . SER A 1 94 ? -7.028 9.532 0.644 1.00 73.81 94 SER A C 1
ATOM 703 O O . SER A 1 94 ? -6.499 9.447 -0.466 1.00 73.81 94 SER A O 1
ATOM 705 N N . GLU A 1 95 ? -7.444 10.698 1.143 1.00 72.44 95 GLU A N 1
ATOM 706 C CA . GLU A 1 95 ? -7.332 11.972 0.434 1.00 72.44 95 GLU A CA 1
ATOM 707 C C . GLU A 1 95 ? -5.865 12.334 0.153 1.00 72.44 95 GLU A C 1
ATOM 709 O O . GLU A 1 95 ? -5.487 12.527 -1.004 1.00 72.44 95 GLU A O 1
ATOM 714 N N . ARG A 1 96 ? -4.990 12.307 1.166 1.00 71.31 96 ARG A N 1
ATOM 715 C CA . ARG A 1 96 ? -3.564 12.657 1.019 1.00 71.31 96 ARG A CA 1
ATOM 716 C C . ARG A 1 96 ? -2.800 11.731 0.083 1.00 71.31 96 ARG A C 1
ATOM 718 O O . ARG A 1 96 ? -1.975 12.212 -0.700 1.00 71.31 96 ARG A O 1
ATOM 725 N N . ILE A 1 97 ? -3.054 10.422 0.153 1.00 73.88 97 ILE A N 1
ATOM 726 C CA . ILE A 1 97 ? -2.444 9.456 -0.768 1.00 73.88 97 ILE A CA 1
ATOM 727 C C . ILE A 1 97 ? -2.914 9.771 -2.195 1.00 73.88 97 ILE A C 1
ATOM 729 O O . ILE A 1 97 ? -2.087 9.804 -3.107 1.00 73.88 97 ILE A O 1
ATOM 733 N N . SER A 1 98 ? -4.197 10.095 -2.392 1.00 69.81 98 SER A N 1
ATOM 734 C CA . SER A 1 98 ? -4.722 10.460 -3.712 1.00 69.81 98 SER A CA 1
ATOM 735 C C . SER A 1 98 ? -4.108 11.750 -4.282 1.00 69.81 98 SER A C 1
ATOM 737 O O . SER A 1 98 ? -3.716 11.778 -5.451 1.00 69.81 98 SER A O 1
ATOM 739 N N . GLU A 1 99 ? -3.918 12.792 -3.470 1.00 69.12 99 GLU A N 1
ATOM 740 C CA . GLU A 1 99 ? -3.317 14.056 -3.915 1.00 69.12 99 GLU A CA 1
ATOM 741 C C . GLU A 1 99 ? -1.838 13.911 -4.298 1.00 69.12 99 GLU A C 1
ATOM 743 O O . GLU A 1 99 ? -1.388 14.497 -5.279 1.00 69.12 99 GLU A O 1
ATOM 748 N N . HIS A 1 100 ? -1.064 13.117 -3.552 1.00 68.56 100 HIS A N 1
ATOM 749 C CA . HIS A 1 100 ? 0.386 13.025 -3.766 1.00 68.56 100 HIS A CA 1
ATOM 750 C C . HIS A 1 100 ? 0.781 12.003 -4.846 1.00 68.56 100 HIS A C 1
ATOM 752 O O . HIS A 1 100 ? 1.867 12.115 -5.416 1.00 68.56 100 HIS A O 1
ATOM 758 N N . PHE A 1 101 ? -0.083 11.032 -5.169 1.00 62.19 101 PHE A N 1
ATOM 759 C CA . PHE A 1 101 ? 0.195 9.993 -6.176 1.00 62.19 101 PHE A CA 1
ATOM 760 C C . PHE A 1 101 ? -0.482 10.209 -7.540 1.00 62.19 101 PHE A C 1
ATOM 762 O O . PHE A 1 101 ? -0.153 9.517 -8.507 1.00 62.19 101 PHE A O 1
ATOM 769 N N . THR A 1 102 ? -1.363 11.203 -7.682 1.00 57.38 102 THR A N 1
ATOM 770 C CA . THR A 1 102 ? -1.971 11.579 -8.972 1.00 57.38 102 THR A CA 1
ATOM 771 C C . THR A 1 102 ? -1.045 12.203 -10.043 1.00 57.38 102 THR A C 1
ATOM 773 O O . THR A 1 102 ? -1.456 12.151 -11.209 1.00 57.38 102 THR A O 1
ATOM 776 N N . PRO A 1 103 ? 0.198 12.697 -9.797 1.00 54.25 103 PRO A N 1
ATOM 777 C CA . PRO A 1 103 ? 1.023 13.275 -10.871 1.00 54.25 103 PRO A CA 1
ATOM 778 C C . PRO A 1 103 ? 1.477 12.264 -11.939 1.00 54.25 103 PRO A C 1
ATOM 780 O O . PRO A 1 103 ? 1.979 12.654 -12.989 1.00 54.25 103 PRO A O 1
ATOM 783 N N . LEU A 1 104 ? 1.328 10.958 -11.702 1.00 46.62 104 LEU A N 1
ATOM 784 C CA . LEU A 1 104 ? 1.769 9.922 -12.643 1.00 46.62 104 LEU A CA 1
ATOM 785 C C . LEU A 1 104 ? 0.792 9.703 -13.808 1.00 46.62 104 LEU A C 1
ATOM 787 O O . LEU A 1 104 ? 1.204 9.256 -14.879 1.00 46.62 104 LEU A O 1
ATOM 791 N N . ALA A 1 105 ? -0.485 10.065 -13.643 1.00 46.09 105 ALA A N 1
ATOM 792 C CA . ALA A 1 105 ? -1.472 9.940 -14.714 1.00 46.09 105 ALA A CA 1
ATOM 793 C C . ALA A 1 105 ? -1.214 10.947 -15.853 1.00 46.09 105 ALA A C 1
ATOM 795 O O . ALA A 1 105 ? -1.383 10.602 -17.026 1.00 46.09 105 ALA A O 1
ATOM 796 N N . SER A 1 106 ? -0.730 12.153 -15.529 1.00 46.41 106 SER A N 1
ATOM 797 C CA . SER A 1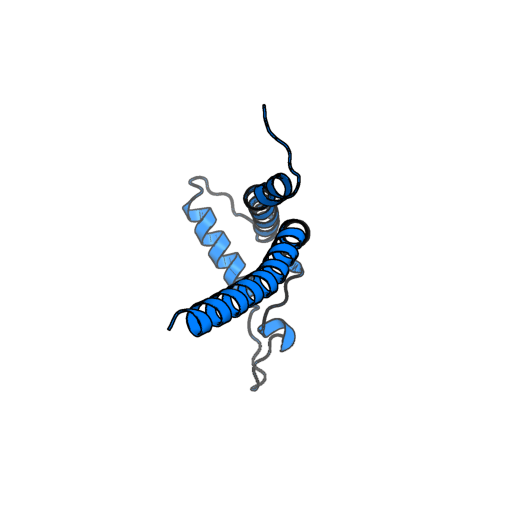 106 ? -0.427 13.210 -16.505 1.00 46.41 106 SER A CA 1
ATOM 798 C C . SER A 1 106 ? 0.881 12.998 -17.273 1.00 46.41 106 SER A C 1
ATOM 800 O O . SER A 1 106 ? 1.008 13.540 -18.363 1.00 46.41 106 SER A O 1
ATOM 802 N N . LEU A 1 107 ? 1.817 12.172 -16.784 1.00 46.59 107 LEU A N 1
ATOM 803 C CA . LEU A 1 107 ? 3.019 11.792 -17.547 1.00 46.59 107 LEU A CA 1
ATOM 804 C C . LEU A 1 107 ? 2.760 10.695 -18.595 1.00 46.59 107 LEU A C 1
ATOM 806 O O . LEU A 1 107 ? 3.529 10.566 -19.546 1.00 46.59 107 LEU A O 1
ATOM 810 N N . SER A 1 108 ? 1.702 9.893 -18.430 1.00 42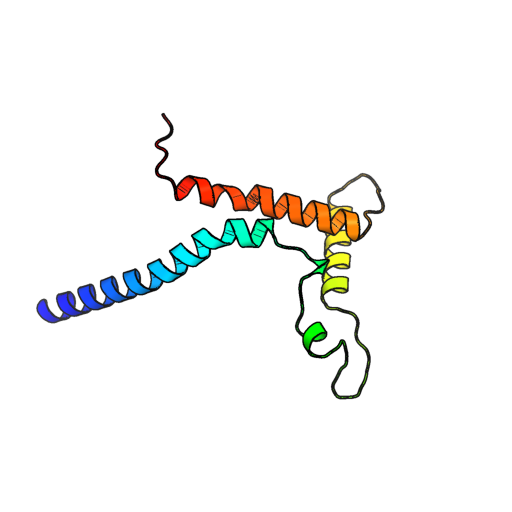.66 108 SER A N 1
ATOM 811 C CA . SER A 1 108 ? 1.362 8.814 -19.375 1.00 42.66 108 SER A CA 1
ATOM 812 C C . SER A 1 108 ? 0.595 9.298 -20.613 1.00 42.66 108 SER A C 1
ATOM 814 O O . SER A 1 108 ? 0.573 8.617 -21.637 1.00 42.66 108 SER A O 1
ATOM 816 N N . SER A 1 109 ? -0.005 10.489 -20.538 1.00 42.81 109 SER A N 1
ATOM 817 C CA . SER A 1 109 ? -0.581 11.188 -21.685 1.00 42.81 109 SER A CA 1
ATOM 818 C C . SER A 1 109 ? 0.431 12.227 -22.138 1.00 42.81 109 SER A C 1
ATOM 820 O O . SER A 1 109 ? 0.771 13.103 -21.358 1.00 42.81 109 SER A O 1
ATOM 822 N N . GLY A 1 110 ? 0.935 12.134 -23.369 1.00 44.06 110 GLY A N 1
ATOM 823 C CA . GLY A 1 110 ? 1.889 13.083 -23.955 1.00 44.06 110 GLY A CA 1
ATOM 824 C C . GLY A 1 110 ? 1.324 14.496 -24.144 1.00 44.06 110 GLY A C 1
ATOM 825 O O . GLY A 1 110 ? 1.254 14.992 -25.265 1.00 44.06 110 GLY A O 1
ATOM 826 N N . ALA A 1 111 ? 0.913 15.148 -23.060 1.00 36.41 111 ALA A N 1
ATOM 827 C CA . ALA A 1 111 ? 0.561 16.549 -23.026 1.00 36.41 111 ALA A CA 1
ATOM 828 C C . ALA A 1 111 ? 1.862 17.349 -22.922 1.00 36.41 111 ALA A C 1
ATOM 830 O O . ALA A 1 111 ? 2.418 17.554 -21.845 1.00 36.41 111 ALA A O 1
ATOM 831 N N . VAL A 1 112 ? 2.354 17.779 -24.082 1.00 44.53 112 VAL A N 1
ATOM 832 C CA . VAL A 1 112 ? 3.246 18.935 -24.176 1.00 44.53 112 VAL A CA 1
ATOM 833 C C . VAL A 1 112 ? 2.502 20.109 -23.538 1.00 44.53 112 VAL A C 1
ATOM 835 O O . VAL A 1 112 ? 1.484 20.562 -24.060 1.00 44.53 112 VAL A O 1
ATOM 838 N N . VAL A 1 113 ? 2.973 20.545 -22.374 1.00 40.72 113 VAL A N 1
ATOM 839 C CA . VAL A 1 113 ? 2.567 21.814 -21.761 1.00 40.72 113 VAL A CA 1
ATOM 840 C C . VAL A 1 113 ? 3.283 22.931 -22.541 1.00 40.72 113 VAL A C 1
ATOM 842 O O . VAL A 1 113 ? 4.473 22.755 -22.818 1.00 40.72 113 VAL A O 1
ATOM 845 N N . PRO A 1 114 ? 2.588 24.005 -22.967 1.00 42.22 114 PRO A N 1
ATOM 846 C CA . PRO A 1 114 ? 3.197 25.109 -23.714 1.00 42.22 114 PRO A CA 1
ATOM 847 C C . PRO A 1 114 ? 4.256 25.873 -22.912 1.00 42.22 114 PRO A C 1
ATOM 849 O O . PRO A 1 114 ? 4.135 25.932 -21.666 1.00 42.22 114 PRO A O 1
#

Foldseek 3Di:
DVVVVVVVVVVVVVVVVVVVVVVVVCLQCVLVCLLPDFLVPDDDPCVVVVQADPVGDGHDGVSVVVLVVQQVVVCVVDPDDDNCPSVNSRVVVSVVSNVVSPPSVVVVDPDPDD

pLDDT: mean 77.12, std 15.58, range [36.41, 95.25]

Organism: NCBI:txid73915

Mean predicted aligned error: 12.12 Å

Sequence (114 aa):
GTRLNGIVGILCGWLVMLQSQKVMRDLHELPRQVREFSIDAAQCGCCNLGHRLPDGTEIPCDRELILESLGGWMAQGASSGTDLSTTALSELLSERISEHFTPLASLSSGAVVP

Secondary structure (DSSP, 8-state):
-HHHHHHHHHHHHHHHHHHHHHHHHHHHHHHHHHHT--TTTPPPHHHHTTTB-TTS-B---HHHHHHHHHHHHHHHH-SS-----HHHHHHHHHHHHHHHHTHHHHHHTT----

Radius of gyration: 22.31 Å; Cα contacts (8 Å, |Δi|>4): 54; chains: 1; bounding box: 48×46×53 Å

=== Feature glossary ===
A reading guide for the features in this record.

Start from the sequence.

  · Sequence gives the chain of amino acids in standard one-letter code (A=alanine, C=cysteine, …, Y=tyrosine), read N→C. It is the only feature that is directly encoded by the gene; all structural features are derived from the folded form of this sequence.

Fold it, and you get atomic coordinates and the backbone conformation that goes with them.

  · The mmCIF table is the protein's shape written out atom by atom. For each backbone N, Cα, C, and carbonyl O, it records an (x, y, z) coordinate triple in Å plus the residue type, chain letter, and residue number.

  · Backbone dihedral angles. Every residue except chain termini has a φ (preceding-C → N → Cα → C) and a ψ (N → Cα → C → next-N). They are reported in degrees following the IUPAC sign convention. Secondary structure is essentially a statement about which (φ, ψ) basin each residue occupies.

  · DSSP 8-state secondary structure assigns each residue one of H (α-helix), G (3₁₀-helix), I (π-helix), E (extended β-strand), B (isolated β-bridge), T (hydrogen-bonded turn), S (bend), or '-' (coil). The assignment is computed from backbone hydrogen-bond geometry via the Kabsch–Sander algorithm.

  · P-SEA three-state annotation labels each residue as helix, strand, or coil based purely on the geometry of the Cα trace. It serves as a fallback when the full backbone (and thus DSSP) is unavailable.

Summarize the fold with a handful of shape descriptors and a per-residue structural alphabet.

  · Radius of gyration (Rg) is the root-mean-square distance of Cα atoms from their centroid — a single number for overall size and compactness. A globular domain of N residues has Rg ≈ 2.2·N^0.38 Å; an extended or disordered chain has a much larger Rg. The Cα contact count is the number of residue pairs whose Cα atoms are within 8 Å and are more than four positions apart in sequence — a standard proxy for tertiary packing density. The bounding box is the smallest axis-aligned box enclosing all Cα atoms.

  · Foldseek's 3Di representation compresses backbone geometry into a per-residue letter drawn from a learned twenty-state alphabet. It captures the tertiary interaction pattern around each residue — which residues are packed against it in space, regardless of where they are in sequence.

  · Accessible surface area quantifies burial. A residue with SASA near zero is packed into the hydrophobic core; one with SASA >100 Å² sits on the surface. Computed here via the Shrake–Rupley numerical algorithm with a 1.4 Å probe.

Ask how reliable the model is.

  · For AlphaFold models, the B-factor field carries pLDDT — the model's own estimate of local accuracy on a 0–100 scale. Regions with pLDDT<50 should be treated as essentially unmodeled; they often correspond to intrinsically disordered segments.

  · For experimental (PDB) structures, the B-factor (temperature factor) quantifies the positional spread of each atom in the crystal — a combination of thermal vibration and static disorder — in units of Å². High B-factors mark flexible loops or poorly resolved regions; low B-factors mark the rigid, well-ordered core.

  · PAE(i, j) answers: if I align the predicted and true structures on residue i, how far off (in Å) do I expect residue j to be? A block-diagonal PAE matrix with low values on the blocks and high values off-diagonal is the signature of a multi-domain protein with confidently predicted domains but uncertain inter-domain orientation.

Place it in context: what it resembles, what it is annotated as, and how it looks.

  · Structural nearest neighbors (via Foldseek easy-search vs the PDB). Reported per hit: target PDB id, E-value, and alignment TM-score. A TM-score above ~0.5 is the conventional threshold for 'same fold'.

  · Functional annotations link the protein to curated databases. InterPro entries identify conserved domains and families by matching the sequence against member-database signatures (Pfam, PROSITE, CDD, …). Gene Ontology (GO) terms describe molecular function, biological process, and cellular component in a controlled vocabulary. CATH places the structure in a hierarchical fold classification (Class/Architecture/Topology/Homologous-superfamily). The organism is the source species.

  · Plot images: a contact map (which residues are close in 3D, as an N×N binary image), a Ramachandran scatter (backbone torsion angles, revealing secondary-structure composition at a glance), and — for AlphaFold structures — a PAE heatmap (pairwise prediction confidence).

  · Structure images are PyMOL renders from six orthogonal camera directions. Cartoon representation draws helices as coils and strands as arrows; sticks shows the backbone as bonds; surface shows the solvent-excluded envelope. Rainbow coloring maps sequence position to hue (blue→red, N→C); chain coloring assigns a distinct color per polypeptide.